Protein AF-A0A9X4XJT6-F1 (afdb_monomer)

pLDDT: mean 71.41, std 17.46, range [36.78, 91.94]

Mean predicted aligned error: 12.42 Å

Foldseek 3Di:
DDDDDPPPPPPPPPVPQPPFDDWDDDPQKTWGKDAPDRQWIKIKIAGNDPPDDDPVCPVPRIDIQPGTHRDNVVNVVSVNVVVVVVVVD

Structure (mmCIF, N/CA/C/O backbone):
data_AF-A0A9X4XJT6-F1
#
_entry.id   AF-A0A9X4XJT6-F1
#
loop_
_atom_site.group_PDB
_atom_site.id
_atom_site.type_symbol
_atom_site.label_atom_id
_atom_site.label_alt_id
_atom_site.label_comp_id
_atom_site.label_asym_id
_atom_site.label_entity_id
_atom_site.label_seq_id
_atom_site.pdbx_PDB_ins_code
_atom_site.Cartn_x
_atom_site.Cartn_y
_atom_site.Cartn_z
_atom_site.occupancy
_atom_site.B_iso_or_equiv
_atom_site.auth_seq_id
_atom_site.auth_comp_id
_atom_site.auth_asym_id
_atom_site.auth_atom_id
_atom_site.pdbx_PDB_model_num
ATOM 1 N N . MET A 1 1 ? -28.545 3.881 52.517 1.00 47.12 1 MET A N 1
ATOM 2 C CA . MET A 1 1 ? -29.166 3.267 51.321 1.00 47.12 1 MET A CA 1
ATOM 3 C C . MET A 1 1 ? -29.262 4.293 50.193 1.00 47.12 1 MET A C 1
ATOM 5 O O . MET A 1 1 ? -30.200 5.073 50.201 1.00 47.12 1 MET A O 1
ATOM 9 N N . ARG A 1 2 ? -28.329 4.312 49.231 1.00 49.88 2 ARG A N 1
ATOM 10 C CA . ARG A 1 2 ? -28.569 4.794 47.855 1.00 49.88 2 ARG A CA 1
ATOM 11 C C . ARG A 1 2 ? -27.659 3.987 46.934 1.00 49.88 2 ARG A C 1
ATOM 13 O O . ARG A 1 2 ? -26.442 4.061 47.047 1.00 49.88 2 ARG A O 1
ATOM 20 N N . ARG A 1 3 ? -28.271 3.135 46.112 1.00 54.59 3 ARG A N 1
ATOM 21 C CA . ARG A 1 3 ? -27.588 2.339 45.094 1.00 54.59 3 ARG A CA 1
ATOM 22 C C . ARG A 1 3 ? -27.193 3.301 43.978 1.00 54.59 3 ARG A C 1
ATOM 24 O O . ARG A 1 3 ? -28.070 3.746 43.241 1.00 54.59 3 ARG A O 1
ATOM 31 N N . HIS A 1 4 ? -25.915 3.639 43.860 1.00 48.78 4 HIS A N 1
ATOM 32 C CA . HIS A 1 4 ? -25.427 4.175 42.598 1.00 48.78 4 HIS A CA 1
ATOM 33 C C . HIS A 1 4 ? -25.362 3.003 41.624 1.00 48.78 4 HIS A C 1
ATOM 35 O O . HIS A 1 4 ? -24.569 2.080 41.795 1.00 48.78 4 HIS A O 1
ATOM 41 N N . ARG A 1 5 ? -26.296 3.001 40.663 1.00 57.69 5 ARG A N 1
ATOM 42 C CA . ARG A 1 5 ? -26.216 2.172 39.464 1.00 57.69 5 ARG A CA 1
ATOM 43 C C . ARG A 1 5 ? -24.818 2.367 38.884 1.00 57.69 5 ARG A C 1
ATOM 45 O O . ARG A 1 5 ? -24.478 3.473 38.477 1.00 57.69 5 ARG A O 1
ATOM 52 N N . HIS A 1 6 ? -24.041 1.294 38.836 1.00 50.47 6 HIS A N 1
ATOM 53 C CA . HIS A 1 6 ? -23.036 1.155 37.799 1.00 50.47 6 HIS A CA 1
ATOM 54 C C . HIS A 1 6 ? -23.813 1.103 36.482 1.00 50.47 6 HIS A C 1
ATOM 56 O O . HIS A 1 6 ? -24.312 0.055 36.082 1.00 50.47 6 HIS A O 1
ATOM 62 N N . GLU A 1 7 ? -24.020 2.262 35.862 1.00 52.81 7 GLU A N 1
ATOM 63 C CA . GLU A 1 7 ? -24.202 2.306 34.421 1.00 52.81 7 GLU A CA 1
ATOM 64 C C . GLU A 1 7 ? -22.908 1.749 33.842 1.00 52.81 7 GLU A C 1
ATOM 66 O O . GLU A 1 7 ? -21.858 2.392 33.897 1.00 52.81 7 GLU A O 1
ATOM 71 N N . THR A 1 8 ? -22.981 0.505 33.376 1.00 53.00 8 THR A N 1
ATOM 72 C CA . THR A 1 8 ? -22.038 -0.069 32.428 1.00 53.00 8 THR A CA 1
ATOM 73 C C . THR A 1 8 ? -22.009 0.873 31.234 1.00 53.00 8 THR A C 1
ATOM 75 O O . THR A 1 8 ? -22.801 0.755 30.306 1.00 53.00 8 THR A O 1
ATOM 78 N N . ARG A 1 9 ? -21.143 1.883 31.299 1.00 50.53 9 ARG A N 1
ATOM 79 C CA . ARG A 1 9 ? -20.708 2.616 30.124 1.00 50.53 9 ARG A CA 1
ATOM 80 C C . ARG A 1 9 ? -19.870 1.622 29.345 1.00 50.53 9 ARG A C 1
ATOM 82 O O . ARG A 1 9 ? -18.675 1.494 29.592 1.00 50.53 9 ARG A O 1
ATOM 89 N N . GLU A 1 10 ? -20.533 0.856 28.487 1.00 56.09 10 GLU A N 1
ATOM 90 C CA . GLU A 1 10 ? -19.872 0.206 27.367 1.00 56.09 10 GLU A CA 1
ATOM 91 C C . GLU A 1 10 ? -19.031 1.305 26.702 1.00 56.09 10 GLU A C 1
ATOM 93 O O . GLU A 1 10 ? -19.591 2.348 26.335 1.00 56.09 10 GLU A O 1
ATOM 98 N N . PRO A 1 11 ? -17.692 1.185 26.657 1.00 59.91 11 PRO A N 1
ATOM 99 C CA . PRO A 1 11 ? -16.914 2.132 25.880 1.00 59.91 11 PRO A CA 1
ATOM 100 C C . PRO A 1 11 ? -17.480 2.085 24.455 1.00 59.91 11 PRO A C 1
ATOM 102 O O . PRO A 1 11 ? -17.827 0.993 23.990 1.00 59.91 11 PRO A O 1
ATOM 105 N N . PRO A 1 12 ? -17.628 3.228 23.753 1.00 54.44 12 PRO A N 1
ATOM 106 C CA . PRO A 1 12 ? -17.937 3.156 22.336 1.00 54.44 12 PRO A CA 1
ATOM 107 C C . PRO A 1 12 ? -16.905 2.212 21.729 1.00 54.44 12 PRO A C 1
ATOM 109 O O . PRO A 1 12 ? -15.726 2.287 22.086 1.00 54.44 12 PRO A O 1
ATOM 112 N N . MET A 1 13 ? -17.369 1.284 20.894 1.00 47.00 13 MET A N 1
ATOM 113 C CA . MET A 1 13 ? -16.532 0.385 20.110 1.00 47.00 13 MET A CA 1
ATOM 114 C C . MET A 1 13 ? -15.680 1.229 19.158 1.00 47.00 13 MET A C 1
ATOM 116 O O . MET A 1 13 ? -15.919 1.303 17.958 1.00 47.00 13 MET A O 1
ATOM 120 N N . THR A 1 14 ? -14.700 1.931 19.712 1.00 50.75 14 THR A N 1
ATOM 121 C CA . THR A 1 14 ? -13.521 2.398 19.017 1.00 50.75 14 THR A CA 1
ATOM 122 C C . THR A 1 14 ? -12.864 1.092 18.634 1.00 50.75 14 THR A C 1
ATOM 124 O O . THR A 1 14 ? -12.230 0.462 19.476 1.00 50.75 14 THR A O 1
ATOM 127 N N . ARG A 1 15 ? -13.156 0.599 17.421 1.00 54.59 15 ARG A N 1
ATOM 128 C CA . ARG A 1 15 ? -12.361 -0.451 16.786 1.00 54.59 15 ARG A CA 1
ATOM 129 C C . ARG A 1 15 ? -10.929 -0.002 17.012 1.00 54.59 15 ARG A C 1
ATOM 131 O O . ARG A 1 15 ? -10.579 1.080 16.543 1.00 54.59 15 ARG A O 1
ATOM 138 N N . GLU A 1 16 ? -10.217 -0.706 17.890 1.00 53.94 16 GLU A N 1
ATOM 139 C CA . GLU A 1 16 ? -8.873 -0.322 18.303 1.00 53.94 16 GLU A CA 1
ATOM 140 C C . GLU A 1 16 ? -8.115 -0.083 17.008 1.00 53.94 16 GLU A C 1
ATOM 142 O O . GLU A 1 16 ? -8.101 -0.980 16.164 1.00 53.94 16 G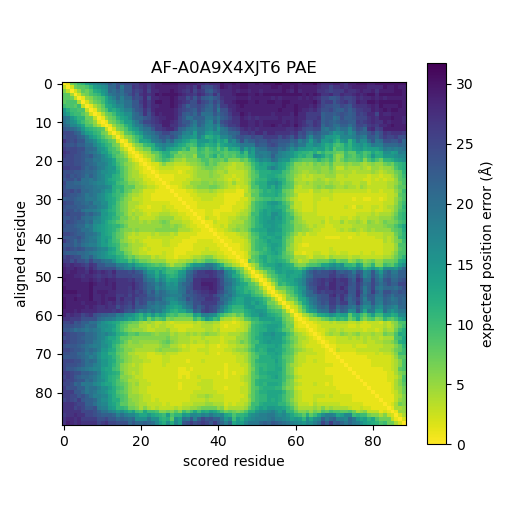LU A O 1
ATOM 147 N N . ALA A 1 17 ? -7.669 1.158 16.784 1.00 58.00 17 ALA A N 1
ATOM 148 C CA . ALA A 1 17 ? -7.022 1.532 15.537 1.00 58.00 17 ALA A CA 1
ATOM 149 C C . ALA A 1 17 ? -5.889 0.528 15.338 1.00 58.00 17 ALA A C 1
ATOM 151 O O . ALA A 1 17 ? -4.955 0.490 16.144 1.00 58.00 17 ALA A O 1
ATOM 152 N N . GLU A 1 18 ? -6.055 -0.372 14.368 1.00 65.62 18 GLU A N 1
ATOM 153 C CA . GLU A 1 18 ? -5.107 -1.454 14.146 1.00 65.62 18 GLU A CA 1
ATOM 154 C C . GLU A 1 18 ? -3.777 -0.764 13.855 1.00 65.62 18 GLU A C 1
ATOM 156 O O . GLU A 1 18 ? -3.696 0.087 12.971 1.00 65.62 18 GLU A O 1
ATOM 161 N N . THR A 1 19 ? -2.762 -1.014 14.687 1.00 68.00 19 THR A N 1
ATOM 162 C CA . THR A 1 19 ? -1.470 -0.349 14.516 1.00 68.00 19 THR A CA 1
ATOM 163 C C . THR A 1 19 ? -0.983 -0.665 13.105 1.00 68.00 19 THR A C 1
ATOM 165 O O . THR A 1 19 ? -0.821 -1.851 12.795 1.00 68.00 19 THR A O 1
ATOM 168 N N . PRO A 1 20 ? -0.753 0.347 12.245 1.00 65.94 20 PRO A N 1
ATOM 169 C CA . PRO A 1 20 ? -0.354 0.091 10.875 1.00 65.94 20 PRO A CA 1
ATOM 170 C C . PRO A 1 20 ? 0.953 -0.708 10.889 1.00 65.94 20 PRO A C 1
ATOM 172 O O . PRO A 1 20 ? 1.908 -0.304 11.566 1.00 65.94 20 PRO A O 1
ATOM 175 N N . PRO A 1 21 ? 1.010 -1.857 10.195 1.00 76.00 21 PRO A N 1
ATOM 176 C CA . PRO A 1 21 ? 2.225 -2.639 10.135 1.00 76.00 21 PRO A CA 1
ATOM 177 C C . PRO A 1 21 ? 3.329 -1.829 9.458 1.00 76.00 21 PRO A C 1
ATOM 179 O O . PRO A 1 21 ? 3.074 -0.965 8.614 1.00 76.00 21 PRO A O 1
ATOM 182 N N . ALA A 1 22 ? 4.573 -2.113 9.844 1.00 79.00 22 ALA A N 1
ATOM 183 C CA . ALA A 1 22 ? 5.727 -1.456 9.255 1.00 79.00 22 ALA A CA 1
ATOM 184 C C . ALA A 1 22 ? 5.740 -1.655 7.725 1.00 79.00 22 ALA A C 1
ATOM 186 O O . ALA A 1 22 ? 5.359 -2.731 7.248 1.00 79.00 22 ALA A O 1
ATOM 187 N N . PRO A 1 23 ? 6.199 -0.652 6.955 1.00 82.06 23 PRO A N 1
ATOM 188 C CA . PRO A 1 23 ? 6.404 -0.818 5.526 1.00 82.06 23 PRO A CA 1
ATOM 189 C C . PRO A 1 23 ? 7.316 -2.013 5.234 1.00 82.06 23 PRO A C 1
ATOM 191 O O . PRO A 1 23 ? 8.290 -2.247 5.952 1.00 82.06 23 PRO A O 1
ATOM 194 N N . LEU A 1 24 ? 7.016 -2.751 4.168 1.00 87.25 24 LEU A N 1
ATOM 195 C CA . LEU A 1 24 ? 7.773 -3.937 3.764 1.00 87.25 24 LEU A CA 1
ATOM 196 C C . LEU A 1 24 ? 8.157 -3.883 2.295 1.00 87.25 24 LEU A C 1
ATOM 198 O O . LEU A 1 24 ? 7.470 -3.264 1.490 1.00 87.25 24 LEU A O 1
ATOM 202 N N . THR A 1 25 ? 9.236 -4.570 1.936 1.00 86.94 25 THR A N 1
ATOM 203 C CA . THR A 1 25 ? 9.711 -4.632 0.553 1.00 86.94 25 THR A CA 1
ATOM 204 C C . THR A 1 25 ? 9.259 -5.933 -0.114 1.00 86.94 25 THR A C 1
ATOM 206 O O . THR A 1 25 ? 9.509 -7.017 0.408 1.00 86.94 25 THR A O 1
ATOM 209 N N . HIS A 1 26 ? 8.634 -5.835 -1.288 1.00 84.50 26 HIS A N 1
ATOM 210 C CA . HIS A 1 26 ? 8.220 -6.941 -2.156 1.00 84.50 26 HIS A CA 1
ATOM 211 C C . HIS A 1 26 ? 8.676 -6.678 -3.594 1.00 84.50 26 HIS A C 1
ATOM 213 O O . HIS A 1 26 ? 8.359 -5.638 -4.162 1.00 84.50 26 HIS A O 1
ATOM 219 N N . ALA A 1 27 ? 9.435 -7.602 -4.191 1.00 80.31 27 ALA A N 1
ATOM 220 C CA . ALA A 1 27 ? 9.907 -7.508 -5.582 1.00 80.31 27 ALA A CA 1
ATOM 221 C C . ALA A 1 27 ? 10.586 -6.163 -5.965 1.00 80.31 27 ALA A C 1
ATOM 223 O O . ALA A 1 27 ? 10.436 -5.676 -7.083 1.00 80.31 27 ALA A O 1
ATOM 224 N N . GLY A 1 28 ? 11.323 -5.537 -5.036 1.00 78.25 28 GLY A N 1
ATOM 225 C CA . GLY A 1 28 ? 11.977 -4.231 -5.251 1.00 78.25 28 GLY A CA 1
ATOM 226 C C . GLY A 1 28 ? 11.064 -3.008 -5.063 1.00 78.25 28 GLY A C 1
ATOM 227 O O . GLY A 1 28 ? 11.500 -1.870 -5.250 1.00 78.25 28 GLY A O 1
ATOM 228 N N . TRP A 1 29 ? 9.814 -3.229 -4.657 1.00 82.62 29 TRP A N 1
ATOM 229 C CA . TRP A 1 29 ? 8.850 -2.201 -4.279 1.00 82.62 29 TRP A CA 1
ATOM 230 C C . TRP A 1 29 ? 8.660 -2.187 -2.770 1.00 82.62 29 TRP A C 1
ATOM 232 O O . TRP A 1 29 ? 8.559 -3.232 -2.142 1.00 82.62 29 TRP A O 1
ATOM 242 N N . THR A 1 30 ? 8.567 -1.010 -2.182 1.00 87.00 30 THR A N 1
ATOM 243 C CA . THR A 1 30 ? 8.156 -0.825 -0.797 1.00 87.00 30 THR A CA 1
ATOM 244 C C . THR A 1 30 ? 6.644 -0.640 -0.741 1.00 87.00 30 THR A C 1
ATOM 246 O O . THR A 1 30 ? 6.077 0.183 -1.458 1.00 87.00 30 THR A O 1
ATOM 249 N N . ILE A 1 31 ? 5.994 -1.396 0.134 1.00 89.38 31 ILE A N 1
ATOM 250 C CA . ILE A 1 31 ? 4.559 -1.395 0.395 1.00 89.38 31 ILE A CA 1
ATOM 251 C C . ILE A 1 31 ? 4.344 -0.829 1.798 1.00 89.38 31 ILE A C 1
ATOM 253 O O . ILE A 1 31 ? 4.831 -1.390 2.777 1.00 89.38 31 ILE A O 1
ATOM 257 N N . ALA A 1 32 ? 3.600 0.268 1.897 1.00 89.50 32 ALA A N 1
ATOM 258 C CA . ALA A 1 32 ? 3.240 0.929 3.144 1.00 89.50 32 ALA A CA 1
ATOM 259 C C . ALA A 1 32 ? 1.709 0.903 3.324 1.00 89.50 32 ALA A C 1
ATOM 261 O O . ALA A 1 32 ? 1.005 1.683 2.671 1.00 89.50 32 ALA A O 1
ATOM 262 N N . PRO A 1 33 ? 1.171 -0.000 4.162 1.00 90.25 33 PRO A N 1
ATOM 263 C CA . PRO A 1 33 ? -0.251 -0.036 4.475 1.00 90.25 33 PRO A CA 1
ATOM 264 C C . PRO A 1 33 ? -0.639 1.109 5.415 1.00 90.25 33 PRO A C 1
ATOM 266 O O . PRO A 1 33 ? 0.093 1.454 6.340 1.00 90.25 33 PRO A O 1
ATOM 269 N N . PHE A 1 34 ? -1.809 1.6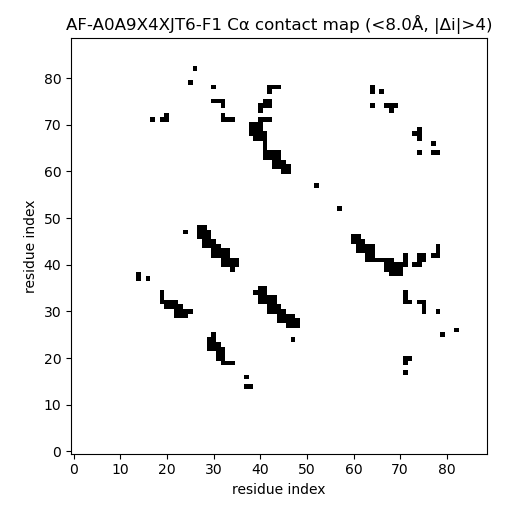91 5.183 1.00 87.25 34 PHE A N 1
ATOM 270 C CA . PHE A 1 34 ? -2.375 2.751 6.003 1.00 87.25 34 PHE A CA 1
ATOM 271 C C . PHE A 1 34 ? -3.896 2.624 6.078 1.00 87.25 34 PHE A C 1
ATOM 273 O O . PHE A 1 34 ? -4.561 2.187 5.133 1.00 87.25 34 PHE A O 1
ATOM 280 N N . GLU A 1 35 ? -4.451 3.037 7.211 1.00 89.31 35 GLU A N 1
ATOM 281 C CA . GLU A 1 35 ? -5.891 3.127 7.401 1.00 89.31 35 GLU A CA 1
ATOM 282 C C . GLU A 1 35 ? -6.393 4.441 6.792 1.00 89.31 35 GLU A C 1
ATOM 284 O O . GLU A 1 35 ? -5.972 5.528 7.190 1.00 89.31 35 GLU A O 1
ATOM 289 N N . ARG A 1 36 ? -7.269 4.355 5.785 1.00 86.94 36 ARG A N 1
ATOM 290 C CA . ARG A 1 36 ? -7.894 5.532 5.160 1.00 86.94 36 ARG A CA 1
ATOM 291 C C . ARG A 1 36 ? -9.098 6.005 5.974 1.00 86.94 36 ARG A C 1
ATOM 293 O O . ARG A 1 36 ? -9.301 7.202 6.144 1.00 86.94 36 ARG A O 1
ATOM 300 N N . GLU A 1 37 ? -9.912 5.057 6.421 1.00 85.94 37 GLU A N 1
ATOM 301 C CA . GLU A 1 37 ? -11.091 5.246 7.271 1.00 85.94 37 GLU A CA 1
ATOM 302 C C . GLU A 1 37 ? -11.155 4.077 8.263 1.00 85.94 37 GLU A C 1
ATOM 304 O O . GLU A 1 37 ? -10.587 3.031 7.959 1.00 85.94 37 GLU A O 1
ATOM 309 N N . PRO A 1 38 ? -11.857 4.199 9.405 1.00 84.06 38 PRO A N 1
ATOM 310 C CA . PRO A 1 38 ? -11.945 3.120 10.388 1.00 84.06 38 PRO A CA 1
ATOM 311 C C . PRO A 1 38 ? -12.382 1.784 9.762 1.00 84.06 38 PRO A C 1
ATOM 313 O O . PRO A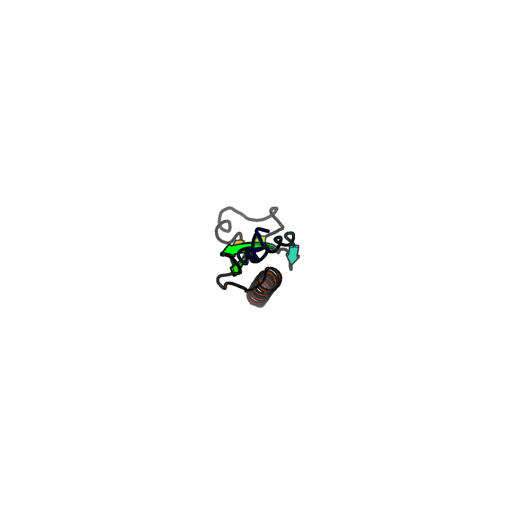 1 38 ? -13.508 1.652 9.279 1.00 84.06 38 PRO A O 1
ATOM 316 N N . GLY A 1 39 ? -11.489 0.793 9.760 1.00 85.38 39 GLY A N 1
ATOM 317 C CA . GLY A 1 39 ? -11.700 -0.522 9.146 1.00 85.38 39 GLY A CA 1
ATOM 318 C C . GLY A 1 39 ? -11.555 -0.574 7.619 1.00 85.38 39 GLY A C 1
ATOM 319 O O . GLY A 1 39 ? -11.898 -1.595 7.028 1.00 85.38 39 GLY A O 1
ATOM 320 N N . ARG A 1 40 ? -11.064 0.491 6.974 1.00 89.06 40 ARG A N 1
ATOM 321 C CA . ARG A 1 40 ? -10.730 0.539 5.543 1.00 89.06 40 ARG A CA 1
ATOM 322 C C . ARG A 1 40 ? -9.256 0.850 5.347 1.00 89.06 40 ARG A C 1
ATOM 324 O O . ARG A 1 40 ? -8.800 1.982 5.515 1.00 89.06 40 ARG A O 1
ATOM 331 N N . TRP A 1 41 ? -8.540 -0.165 4.904 1.00 91.94 41 TRP A N 1
ATOM 332 C CA . TRP A 1 41 ? -7.105 -0.151 4.701 1.00 91.94 41 TRP A CA 1
ATOM 333 C C . TRP A 1 41 ? -6.751 -0.068 3.225 1.00 91.94 41 TRP A C 1
ATOM 335 O O . TRP A 1 41 ? -7.397 -0.673 2.373 1.00 91.94 41 TRP A O 1
ATOM 345 N N . ARG A 1 42 ? -5.694 0.674 2.914 1.00 90.56 42 ARG A N 1
ATOM 346 C CA . ARG A 1 42 ? -5.071 0.716 1.588 1.00 90.56 42 ARG A CA 1
ATOM 347 C C . ARG A 1 42 ? -3.567 0.621 1.738 1.00 90.56 42 ARG A C 1
ATOM 349 O O . ARG A 1 42 ? -3.038 0.800 2.829 1.00 90.56 42 ARG A O 1
ATOM 356 N N . ALA A 1 43 ? -2.870 0.351 0.645 1.00 89.69 43 ALA A N 1
ATOM 357 C CA . ALA A 1 43 ? -1.419 0.339 0.633 1.00 89.69 43 ALA A CA 1
ATOM 358 C C . ALA A 1 43 ? -0.880 1.299 -0.423 1.00 89.69 43 ALA A C 1
ATOM 360 O O . ALA A 1 43 ? -1.333 1.294 -1.569 1.00 89.69 43 ALA A O 1
ATOM 361 N N . VAL A 1 44 ? 0.091 2.122 -0.026 1.00 88.19 44 VAL A N 1
ATOM 362 C CA . VAL A 1 44 ? 0.927 2.889 -0.952 1.00 88.19 44 VAL A CA 1
ATOM 363 C C . VAL A 1 44 ? 2.109 2.021 -1.343 1.00 88.19 44 VAL A C 1
ATOM 365 O O . VAL A 1 44 ? 2.826 1.508 -0.487 1.00 88.19 44 VAL A O 1
ATOM 368 N N . VAL A 1 45 ? 2.333 1.884 -2.637 1.00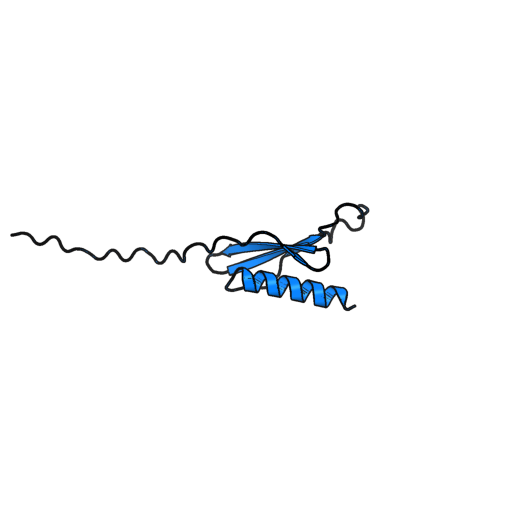 86.88 45 VAL A N 1
ATOM 369 C CA . VAL A 1 45 ? 3.439 1.143 -3.227 1.00 86.88 45 VAL A CA 1
ATOM 370 C C . VAL A 1 45 ? 4.379 2.143 -3.881 1.00 86.88 45 VAL A C 1
ATOM 372 O O . VAL A 1 45 ? 3.927 2.997 -4.634 1.00 86.88 45 VAL A O 1
ATOM 375 N N . HIS A 1 46 ? 5.675 2.056 -3.608 1.00 82.94 46 HIS A N 1
ATOM 376 C CA . HIS A 1 46 ? 6.704 2.898 -4.223 1.00 82.94 46 HIS A CA 1
ATOM 377 C C . HIS A 1 46 ? 7.941 2.069 -4.558 1.00 82.94 46 HIS A C 1
ATOM 379 O O . HIS A 1 46 ? 8.221 1.078 -3.891 1.00 82.94 46 HIS A O 1
ATOM 385 N N . ARG A 1 47 ? 8.691 2.429 -5.603 1.00 74.50 47 ARG A N 1
ATOM 386 C CA . ARG A 1 47 ? 9.957 1.740 -5.910 1.00 74.50 47 ARG A CA 1
ATOM 387 C C . ARG A 1 47 ? 10.957 1.983 -4.778 1.00 74.50 47 ARG A C 1
ATOM 389 O O . ARG A 1 47 ? 11.216 3.128 -4.424 1.00 74.50 47 ARG A O 1
ATOM 396 N N . GLY A 1 48 ? 11.522 0.910 -4.223 1.00 64.06 48 GLY A N 1
ATOM 397 C CA . GLY A 1 48 ? 12.517 0.995 -3.147 1.00 64.06 48 GLY A CA 1
ATOM 398 C C . GLY A 1 48 ? 13.911 1.409 -3.632 1.00 64.06 48 GLY A C 1
ATOM 399 O O . GLY A 1 48 ? 14.747 1.810 -2.828 1.00 64.06 48 GLY A O 1
ATOM 400 N N . ASP A 1 49 ? 14.154 1.345 -4.944 1.00 57.16 49 ASP A N 1
ATOM 401 C CA . ASP A 1 49 ? 15.448 1.633 -5.561 1.00 57.16 49 ASP A CA 1
ATOM 402 C C . ASP A 1 49 ? 15.439 3.024 -6.217 1.00 57.16 49 ASP A C 1
ATOM 404 O O . ASP A 1 49 ? 15.207 3.190 -7.415 1.00 57.16 49 ASP A O 1
ATOM 408 N N . ALA A 1 50 ? 15.645 4.058 -5.402 1.00 47.75 50 ALA A N 1
ATOM 409 C CA . ALA A 1 50 ? 15.724 5.455 -5.837 1.00 47.75 50 ALA A CA 1
ATOM 410 C C . ALA A 1 50 ? 17.056 5.806 -6.545 1.00 47.75 50 ALA A C 1
ATOM 412 O O . ALA A 1 50 ? 17.464 6.966 -6.541 1.00 47.75 50 ALA A O 1
ATOM 413 N N . ALA A 1 51 ? 17.760 4.830 -7.136 1.00 44.47 51 ALA A N 1
ATOM 414 C CA . ALA A 1 51 ? 19.026 5.062 -7.837 1.00 44.47 51 ALA A CA 1
ATOM 415 C C . ALA A 1 51 ? 18.890 5.189 -9.365 1.00 44.47 51 ALA A C 1
ATOM 417 O O . ALA A 1 51 ? 19.848 5.586 -10.026 1.00 44.47 51 ALA A O 1
ATOM 418 N N . ALA A 1 52 ? 17.727 4.906 -9.959 1.00 46.00 52 ALA A N 1
ATOM 419 C CA . ALA A 1 52 ? 17.596 4.963 -11.412 1.00 46.00 52 ALA A CA 1
ATOM 420 C C . ALA A 1 52 ? 16.183 5.319 -11.865 1.00 46.00 52 ALA A C 1
ATOM 422 O O . ALA A 1 52 ? 15.437 4.445 -12.298 1.00 46.00 52 ALA A O 1
ATOM 423 N N . THR A 1 53 ? 15.790 6.596 -11.841 1.00 42.97 53 THR A N 1
ATOM 424 C CA . THR A 1 53 ? 14.687 7.032 -12.712 1.00 42.97 53 THR A CA 1
ATOM 425 C C . THR A 1 53 ? 14.842 8.486 -13.156 1.00 42.97 53 THR A C 1
ATOM 427 O O . THR A 1 53 ? 14.723 9.427 -12.380 1.00 42.97 53 THR A O 1
ATOM 430 N N . SER A 1 54 ? 15.127 8.630 -14.450 1.00 39.97 54 SER A N 1
ATOM 431 C CA . SER A 1 54 ? 15.114 9.869 -15.230 1.00 39.97 54 SER A CA 1
ATOM 432 C C . SER A 1 54 ? 13.761 10.598 -15.075 1.00 39.97 54 SER A C 1
ATOM 434 O O . SER A 1 54 ? 12.735 9.920 -14.973 1.00 39.97 54 SER A O 1
ATOM 436 N N . PRO A 1 55 ? 13.699 11.945 -15.109 1.00 46.12 55 PRO A N 1
ATOM 437 C CA . PRO A 1 55 ? 12.483 12.725 -14.821 1.00 46.12 55 PRO A CA 1
ATOM 438 C C . PRO A 1 55 ? 11.275 12.404 -15.718 1.00 46.12 55 PRO A C 1
ATOM 440 O O . PRO A 1 55 ? 10.152 12.735 -15.362 1.00 46.12 55 PRO A O 1
ATOM 443 N N . ALA A 1 56 ? 11.478 11.717 -16.846 1.00 43.66 56 ALA A N 1
ATOM 444 C CA . ALA A 1 56 ? 10.412 11.269 -17.744 1.00 43.66 56 ALA A CA 1
ATOM 445 C C . ALA A 1 56 ? 9.594 10.062 -17.227 1.00 43.66 56 ALA A C 1
ATOM 447 O O . ALA A 1 56 ? 8.556 9.750 -17.802 1.00 43.66 56 ALA A O 1
ATOM 448 N N . SER A 1 57 ? 10.033 9.374 -16.166 1.00 42.28 57 SER A N 1
ATOM 449 C CA . SER A 1 57 ? 9.302 8.249 -15.545 1.00 42.28 57 SER A CA 1
ATOM 450 C C . SER A 1 57 ? 8.964 8.500 -14.067 1.00 42.28 57 SER A C 1
ATOM 452 O O . SER A 1 57 ? 8.532 7.589 -13.362 1.00 42.28 57 SER A O 1
ATOM 454 N N . ALA A 1 58 ? 9.119 9.746 -13.606 1.00 44.25 58 ALA A N 1
ATOM 455 C CA . ALA A 1 58 ? 8.763 10.180 -12.256 1.00 44.25 58 ALA A CA 1
ATOM 456 C C . ALA A 1 58 ? 7.246 10.105 -11.972 1.00 44.25 58 ALA A C 1
ATOM 458 O O . ALA A 1 58 ? 6.855 9.971 -10.815 1.00 44.25 58 ALA A O 1
ATOM 459 N N . ASP A 1 59 ? 6.399 10.109 -13.007 1.00 46.78 59 ASP A N 1
ATOM 460 C CA . ASP A 1 59 ? 4.935 10.066 -12.868 1.00 46.78 59 ASP A CA 1
ATOM 461 C C . ASP A 1 59 ? 4.355 8.674 -12.532 1.00 46.78 59 ASP A C 1
ATOM 463 O O . ASP A 1 59 ? 3.186 8.570 -12.170 1.00 46.78 59 ASP A O 1
ATOM 467 N N . LEU A 1 60 ? 5.153 7.597 -12.589 1.00 51.50 60 LEU A N 1
ATOM 468 C CA . LEU A 1 60 ? 4.744 6.237 -12.179 1.00 51.50 60 LEU A CA 1
ATOM 469 C C . LEU A 1 60 ? 5.589 5.698 -11.006 1.00 51.50 60 LEU A C 1
ATOM 471 O O . LEU A 1 60 ? 5.705 4.488 -10.818 1.00 51.50 60 LEU A O 1
ATOM 475 N N . GLY A 1 61 ? 6.201 6.586 -10.209 1.00 60.56 61 GLY A N 1
ATOM 476 C CA . GLY A 1 61 ? 7.098 6.229 -9.094 1.00 60.56 61 GLY A CA 1
ATOM 477 C C . GLY A 1 61 ? 6.436 5.469 -7.933 1.00 60.56 61 GLY A C 1
ATOM 478 O O . GLY A 1 61 ? 7.125 4.937 -7.057 1.00 60.56 61 GLY A O 1
ATOM 479 N N . GLY A 1 62 ? 5.108 5.381 -7.938 1.00 72.69 62 GLY A N 1
ATOM 480 C CA . GLY A 1 62 ? 4.322 4.631 -6.976 1.00 72.69 62 GLY A CA 1
ATOM 481 C C . GLY A 1 62 ? 2.832 4.664 -7.301 1.00 72.69 62 GLY A C 1
ATOM 482 O O . GLY A 1 62 ? 2.375 5.481 -8.098 1.00 72.69 62 GLY A O 1
ATOM 483 N N . PHE A 1 63 ? 2.068 3.770 -6.684 1.00 79.38 63 PHE A N 1
ATOM 484 C CA . PHE A 1 63 ? 0.613 3.735 -6.793 1.00 79.38 63 PHE A CA 1
ATOM 485 C C . PHE A 1 63 ? -0.010 3.388 -5.445 1.00 79.38 63 PHE A C 1
ATOM 487 O O . PHE A 1 63 ? 0.602 2.725 -4.614 1.00 79.38 63 PHE A O 1
ATOM 494 N N . THR A 1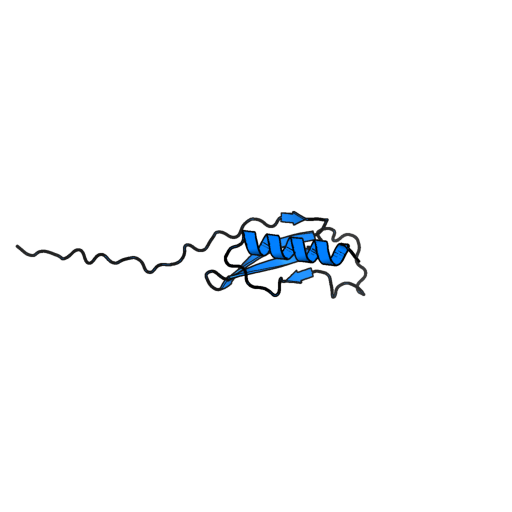 64 ? -1.251 3.809 -5.235 1.00 85.19 64 THR A N 1
ATOM 495 C CA . THR A 1 64 ? -2.044 3.377 -4.082 1.00 85.19 64 THR A CA 1
ATOM 496 C C . THR A 1 64 ? -3.039 2.329 -4.546 1.00 85.19 64 THR A C 1
ATOM 498 O O . THR A 1 64 ? -3.666 2.504 -5.593 1.00 85.19 64 THR A O 1
ATOM 501 N N . THR A 1 65 ? -3.220 1.253 -3.779 1.00 84.56 65 THR A N 1
ATOM 502 C CA . THR A 1 65 ? -4.265 0.268 -4.074 1.00 84.56 65 THR A CA 1
ATOM 503 C C . THR A 1 65 ? -5.623 0.967 -4.165 1.00 84.56 65 THR A C 1
ATOM 505 O O . THR A 1 65 ? -6.015 1.736 -3.283 1.00 84.56 65 THR A O 1
ATOM 508 N N . SER A 1 66 ? -6.349 0.737 -5.259 1.00 78.81 66 SER A N 1
ATOM 509 C CA . SER A 1 66 ? -7.663 1.351 -5.481 1.00 78.81 66 SER A CA 1
ATOM 510 C C . SER A 1 66 ? -8.751 0.723 -4.606 1.00 78.81 66 SER A C 1
ATOM 512 O O . SER A 1 66 ? -9.693 1.416 -4.218 1.00 78.81 66 SER A O 1
ATOM 514 N N . ALA A 1 67 ? -8.600 -0.561 -4.276 1.00 83.94 67 ALA A N 1
ATOM 515 C CA . ALA A 1 67 ? -9.492 -1.308 -3.400 1.00 83.94 67 ALA A CA 1
ATOM 516 C C . ALA A 1 67 ? -9.201 -1.028 -1.917 1.00 83.94 67 ALA A C 1
ATOM 518 O O . ALA A 1 67 ? -8.041 -1.011 -1.496 1.00 83.94 67 ALA A O 1
ATOM 519 N N . ASP A 1 68 ? -10.275 -0.831 -1.148 1.00 88.12 68 ASP A N 1
ATOM 520 C CA . ASP A 1 68 ? -10.232 -0.849 0.313 1.00 88.12 68 ASP A CA 1
ATOM 521 C C . ASP A 1 68 ? -10.197 -2.301 0.799 1.00 88.12 68 ASP A C 1
ATOM 523 O O . ASP A 1 68 ? -10.952 -3.144 0.311 1.00 88.12 68 ASP A O 1
ATOM 527 N N . ALA A 1 69 ? -9.353 -2.569 1.784 1.00 88.06 69 ALA A N 1
ATOM 528 C CA . ALA A 1 69 ? -9.267 -3.833 2.490 1.00 88.06 69 ALA A CA 1
ATOM 529 C C . ALA A 1 69 ? -9.813 -3.703 3.916 1.00 88.06 69 ALA A C 1
ATOM 531 O O . ALA A 1 69 ? -9.822 -2.615 4.491 1.00 88.06 69 ALA A O 1
ATOM 532 N N . GLU A 1 70 ? -10.239 -4.816 4.507 1.00 87.44 70 GLU A N 1
ATOM 533 C CA . GLU A 1 70 ? -10.768 -4.839 5.879 1.00 87.44 70 GLU A CA 1
ATOM 534 C C . GLU A 1 70 ? -9.660 -4.811 6.946 1.00 87.44 70 GLU A C 1
ATOM 536 O O . GLU A 1 70 ? -9.912 -4.440 8.098 1.00 87.44 70 GLU A O 1
ATOM 541 N N . THR A 1 71 ? -8.438 -5.190 6.556 1.00 87.75 71 THR A N 1
ATOM 542 C CA . THR A 1 71 ? -7.245 -5.246 7.409 1.00 87.75 71 THR A CA 1
ATOM 543 C C . THR A 1 71 ? -6.019 -4.699 6.682 1.00 87.75 71 THR A C 1
ATOM 545 O O . THR A 1 71 ? -5.946 -4.703 5.445 1.00 87.75 71 THR A O 1
ATOM 548 N N . ALA A 1 72 ? -5.010 -4.278 7.443 1.00 86.94 72 ALA A N 1
ATOM 549 C CA . ALA A 1 72 ? -3.735 -3.849 6.887 1.00 86.94 72 ALA A CA 1
ATOM 550 C C . ALA A 1 72 ? -3.029 -4.972 6.112 1.00 86.94 72 ALA A C 1
ATOM 552 O O . ALA A 1 72 ? -2.398 -4.728 5.082 1.00 86.94 72 ALA A O 1
ATOM 553 N N . ALA A 1 73 ? -3.153 -6.214 6.589 1.00 88.50 73 ALA A N 1
ATOM 554 C CA . ALA A 1 73 ? -2.564 -7.383 5.948 1.00 88.50 73 ALA A CA 1
ATOM 555 C C . ALA A 1 73 ? -3.195 -7.654 4.575 1.00 88.50 73 ALA A C 1
ATOM 557 O O . ALA A 1 73 ? -2.481 -7.932 3.613 1.00 88.50 73 ALA A O 1
ATOM 558 N N . ASP A 1 74 ? -4.515 -7.518 4.453 1.00 88.88 74 ASP A N 1
ATOM 559 C CA . ASP A 1 74 ? -5.201 -7.659 3.168 1.00 88.88 74 ASP A CA 1
ATOM 560 C C . ASP A 1 74 ? -4.814 -6.541 2.193 1.00 88.88 74 ASP A C 1
ATOM 562 O O . ASP A 1 74 ? -4.573 -6.811 1.016 1.00 88.88 74 ASP A O 1
ATOM 566 N N . ALA A 1 75 ? -4.648 -5.304 2.677 1.00 89.38 75 ALA A N 1
ATOM 567 C CA . ALA A 1 75 ? -4.148 -4.204 1.850 1.00 89.38 75 ALA A CA 1
ATOM 568 C C . ALA A 1 75 ? -2.746 -4.495 1.285 1.00 89.38 75 ALA A C 1
ATOM 570 O O . ALA A 1 75 ? -2.481 -4.233 0.110 1.00 89.38 75 ALA A O 1
ATOM 571 N N . VAL A 1 76 ? -1.863 -5.095 2.091 1.00 90.25 76 VAL A N 1
ATOM 572 C CA . VAL A 1 76 ? -0.547 -5.567 1.634 1.00 90.25 76 VAL A CA 1
ATOM 573 C C . VAL A 1 76 ? -0.689 -6.648 0.564 1.00 90.25 76 VAL A C 1
ATOM 575 O O . VAL A 1 76 ? -0.020 -6.563 -0.465 1.00 90.25 76 VAL A O 1
ATOM 578 N N . ARG A 1 77 ? -1.555 -7.650 0.761 1.00 90.38 77 ARG A N 1
ATOM 579 C CA . ARG A 1 77 ? -1.748 -8.731 -0.224 1.00 90.38 77 ARG A CA 1
ATOM 580 C C . ARG A 1 77 ? -2.272 -8.204 -1.555 1.00 90.38 77 ARG A C 1
ATOM 582 O O . ARG A 1 77 ? -1.817 -8.653 -2.603 1.00 90.38 77 ARG A O 1
ATOM 589 N N . LEU A 1 78 ? -3.185 -7.234 -1.521 1.00 89.31 78 LEU A N 1
ATOM 590 C CA . LEU A 1 78 ? -3.679 -6.559 -2.723 1.00 89.31 78 LEU A CA 1
ATOM 591 C C . LEU A 1 78 ? -2.555 -5.815 -3.453 1.00 89.31 78 LEU A C 1
ATOM 593 O O . LEU A 1 78 ? -2.460 -5.901 -4.675 1.00 89.31 78 LEU A O 1
ATOM 597 N N . ALA A 1 79 ? -1.683 -5.122 -2.717 1.00 88.25 79 ALA A N 1
ATOM 598 C CA . ALA A 1 79 ? -0.514 -4.467 -3.297 1.00 88.25 79 ALA A CA 1
ATOM 599 C C . ALA A 1 79 ? 0.470 -5.468 -3.919 1.00 88.25 79 ALA A C 1
ATOM 601 O O . ALA A 1 79 ? 0.928 -5.245 -5.036 1.00 88.25 79 ALA A O 1
ATOM 602 N N . GLN A 1 80 ? 0.757 -6.583 -3.239 1.00 89.56 80 GLN A N 1
ATOM 603 C CA . GLN A 1 80 ? 1.607 -7.655 -3.770 1.00 89.56 80 GLN A CA 1
ATOM 604 C C . GLN A 1 80 ? 1.027 -8.233 -5.062 1.00 89.56 80 GLN A C 1
ATOM 606 O O . GLN A 1 80 ? 1.719 -8.265 -6.072 1.00 89.56 80 GLN A O 1
ATOM 6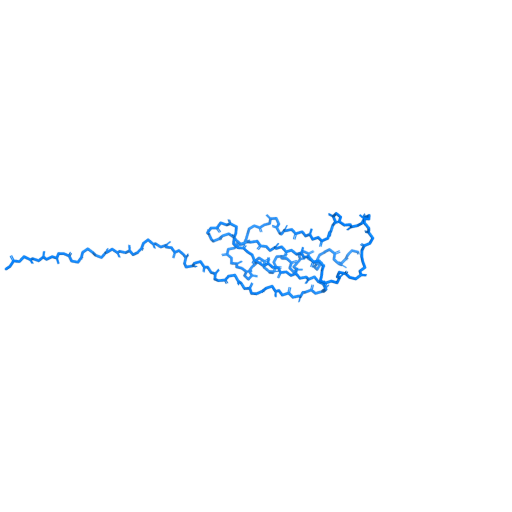11 N N . ALA A 1 81 ? -0.264 -8.575 -5.067 1.00 89.25 81 ALA A N 1
ATOM 612 C CA . ALA A 1 81 ? -0.940 -9.092 -6.253 1.00 89.25 81 ALA A CA 1
ATOM 613 C C . ALA A 1 81 ? -0.919 -8.095 -7.424 1.00 89.25 81 ALA A C 1
ATOM 615 O O . ALA A 1 81 ? -0.753 -8.500 -8.571 1.00 89.25 81 ALA A O 1
ATOM 616 N N . ALA A 1 82 ? -1.055 -6.793 -7.152 1.00 84.44 82 ALA A N 1
ATOM 617 C CA . ALA A 1 82 ? -0.956 -5.757 -8.177 1.00 84.44 82 ALA A CA 1
ATOM 618 C C . ALA A 1 82 ? 0.467 -5.635 -8.751 1.00 84.44 82 ALA A C 1
ATOM 620 O O . ALA A 1 82 ? 0.622 -5.487 -9.963 1.00 84.44 82 ALA A O 1
ATOM 621 N N . ILE A 1 83 ? 1.499 -5.733 -7.904 1.00 83.31 83 ILE A N 1
ATOM 622 C CA . ILE A 1 83 ? 2.901 -5.776 -8.346 1.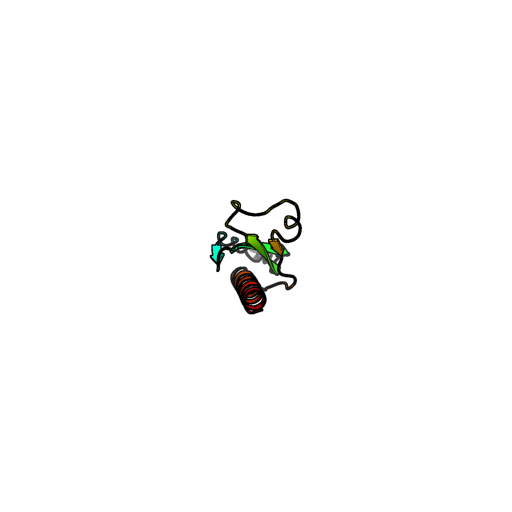00 83.31 83 ILE A CA 1
ATOM 623 C C . ILE A 1 83 ? 3.133 -7.016 -9.213 1.00 83.31 83 ILE A C 1
ATOM 625 O O . ILE A 1 83 ? 3.647 -6.886 -10.318 1.00 83.31 83 ILE A O 1
ATOM 629 N N . ASP A 1 84 ? 2.713 -8.192 -8.744 1.00 83.44 84 ASP A N 1
ATOM 630 C CA . ASP A 1 84 ? 2.910 -9.467 -9.439 1.00 83.44 84 ASP A CA 1
ATOM 631 C C . ASP A 1 84 ? 2.155 -9.511 -10.783 1.00 83.44 84 ASP A C 1
ATOM 633 O O . ASP A 1 84 ? 2.662 -10.038 -11.770 1.00 83.44 84 ASP A O 1
ATOM 637 N N . ALA A 1 85 ? 0.964 -8.907 -10.861 1.00 79.19 85 ALA A N 1
ATOM 638 C CA . ALA A 1 85 ? 0.220 -8.772 -12.113 1.00 79.19 85 ALA A CA 1
ATOM 639 C C . ALA A 1 85 ? 0.886 -7.791 -13.094 1.00 79.19 85 ALA A C 1
ATOM 641 O O . ALA A 1 85 ? 0.840 -8.008 -14.302 1.00 79.19 85 ALA A O 1
ATOM 642 N N . GLY A 1 86 ? 1.503 -6.717 -12.590 1.00 68.19 86 GLY A N 1
ATOM 643 C CA . GLY A 1 86 ? 2.206 -5.72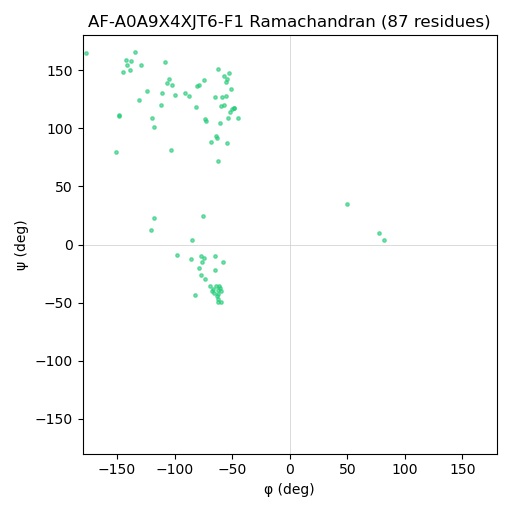8 -13.409 1.00 68.19 86 GLY A CA 1
ATOM 644 C C . GLY A 1 86 ? 3.585 -6.182 -13.900 1.00 68.19 86 GLY A C 1
ATOM 645 O O . GLY A 1 86 ? 4.040 -5.707 -14.936 1.00 68.19 86 GLY A O 1
ATOM 646 N N . THR A 1 87 ? 4.254 -7.094 -13.187 1.00 57.78 87 THR A N 1
ATOM 647 C CA . THR A 1 87 ? 5.562 -7.657 -13.578 1.00 57.78 87 THR A CA 1
ATOM 648 C C . THR A 1 87 ? 5.459 -8.858 -14.520 1.00 57.78 87 THR A C 1
ATOM 650 O O . THR A 1 87 ? 6.469 -9.251 -15.098 1.00 57.78 87 THR A O 1
ATOM 653 N N . ALA A 1 88 ? 4.266 -9.436 -14.691 1.00 53.59 88 ALA A N 1
ATOM 654 C CA . ALA A 1 88 ? 4.017 -10.596 -15.548 1.00 53.59 88 ALA A CA 1
ATOM 655 C C . ALA A 1 88 ? 3.775 -10.264 -17.042 1.00 53.59 88 ALA A C 1
ATOM 657 O O . ALA A 1 88 ? 3.474 -11.180 -17.810 1.00 53.59 88 ALA A O 1
ATOM 658 N N . CYS A 1 89 ? 3.889 -8.992 -17.447 1.00 36.78 89 CYS A N 1
ATOM 659 C CA . CYS A 1 89 ? 3.686 -8.516 -18.824 1.00 36.78 89 CYS A CA 1
ATOM 660 C C . CYS A 1 89 ? 4.999 -8.267 -19.574 1.00 36.78 89 CYS A C 1
ATOM 662 O O . CYS A 1 89 ? 5.918 -7.659 -18.980 1.00 36.78 89 CYS A O 1
#

Sequence (89 aa):
MRRHRHETREPPMTREAETPPAPLTHAGWTIAPFEREPGRWRAVVHRGDAAATSPASADLGGFTTSADAETAADAVRLAQAAIDAGTAC

Organism: NCBI:txid200615

Radius of gyration: 20.14 Å; Cα contacts (8 Å, |Δi|>4): 122; chains: 1; bounding box: 48×23×70 Å

Solvent-accessible surface area (backbone atoms only — not comparable to full-atom values): 5536 Å² total; per-residue (Å²): 141,80,86,77,77,80,74,80,73,71,70,77,85,66,70,71,76,73,76,67,58,79,66,45,77,55,99,64,26,31,39,37,34,43,74,79,46,98,67,31,9,26,17,43,35,32,61,64,66,88,85,74,77,61,83,92,57,58,90,68,52,49,52,62,48,88,61,75,18,77,37,53,69,51,12,44,52,53,43,49,52,52,50,56,60,65,68,73,111

Secondary structure (DSSP, 8-state):
---------PPP-----PPPPPPEEETTEEEEEEEEETTEEEEEEEES-TT---GGGGGGSEEE-SS-BSSHHHHHHHHHHHHHHHHT-

Nearest PDB structures (foldseek):
  2wxz-assembly2_C  TM=5.752E-01  e=7.213E+00  Rattus norvegicus
  9hcj-assembly1_D0  TM=4.583E-01  e=4.695E+00  Dictyostelium discoi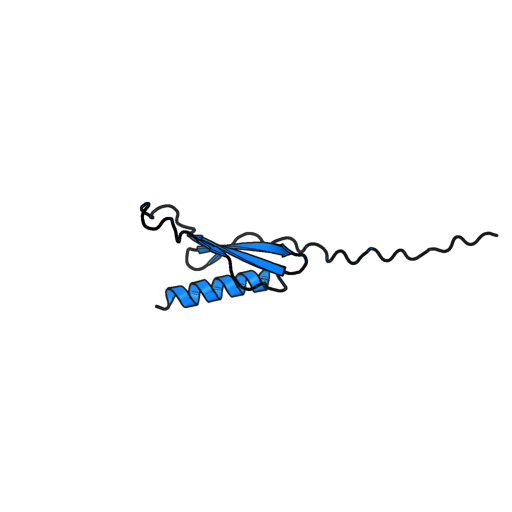deum